Protein AF-A0A1Z9LUS7-F1 (afdb_monomer)

Radius of gyration: 16.0 Å; Cα contacts (8 Å, |Δi|>4): 33; chains: 1; bounding box: 47×22×40 Å

Foldseek 3Di:
DDDDDPVVVVVVVVVLLVVLVCFVHPVVCVVQVVVVHHDPVVVVCVPDDPPPDDDDPSPDFDPDPPPPCNPDTGD

Nearest PDB structures (foldseek):
  8pn8-assembly1_E  TM=9.751E-01  e=5.635E-05  Methylorubrum extorquens AM1
  8pn7-assembly1_A  TM=9.716E-01  e=1.062E-04  Methylorubrum extorquens AM1
  1on3-assembly1_C  TM=9.521E-01  e=8.195E-04  Propionibacterium freudenreichii
  8xl3-assembly1_B  TM=8.261E-01  e=2.003E-04  Homo sapiens
  2bzr-assembly1_A  TM=9.402E-01  e=1.166E-03  Mycobacterium tuberculosis H37Rv

Sequence (75 aa):
MIKKSSREIISELQLRREKARLGGGTKRIEKQHSLGKLTARERINTLLDEGSFEETDMFVIHRIRDFGMDGKTIP

Mean predicted aligned error: 3.95 Å

Solvent-accessible surface area (backbone atoms only — not comparable to full-atom values): 4889 Å² total; per-residue (Å²): 134,90,77,80,51,74,67,58,53,51,54,52,51,50,53,50,51,54,56,40,73,47,38,83,34,67,74,50,52,52,55,34,48,76,71,78,36,76,53,75,65,56,48,50,61,72,72,46,64,88,92,67,84,80,86,75,73,76,82,61,64,83,84,66,53,66,95,80,33,53,95,61,83,66,90

Secondary structure (DSSP, 8-state):
-PPPPHHHHHHHHHHHHHHHHTTT-HHHHHHHHHTT---HHHHHHHHSPTT------TT------TTTTTT----

Structure (mmCIF, N/CA/C/O backbone):
data_AF-A0A1Z9LUS7-F1
#
_entry.id   AF-A0A1Z9LUS7-F1
#
loop_
_atom_site.group_PDB
_atom_site.id
_atom_site.type_symbol
_atom_site.label_atom_id
_atom_site.label_alt_id
_atom_site.label_comp_id
_atom_site.label_asym_id
_atom_site.label_entity_id
_atom_site.label_seq_id
_atom_site.pdbx_PDB_ins_code
_atom_site.Cartn_x
_atom_site.Cartn_y
_atom_site.Cartn_z
_atom_site.occupancy
_atom_site.B_iso_or_equiv
_atom_site.auth_seq_id
_atom_site.auth_comp_id
_atom_site.auth_asym_id
_atom_site.auth_atom_id
_atom_site.pdbx_PDB_model_num
ATOM 1 N N . MET A 1 1 ? 30.235 6.496 -16.852 1.00 59.84 1 MET A N 1
ATOM 2 C CA . MET A 1 1 ? 28.909 6.292 -16.228 1.00 59.84 1 MET A CA 1
ATOM 3 C C . MET A 1 1 ? 28.962 6.933 -14.846 1.00 59.84 1 MET A C 1
ATOM 5 O O . MET A 1 1 ? 29.771 6.497 -14.038 1.00 59.84 1 MET A O 1
ATOM 9 N N . ILE A 1 2 ? 28.236 8.029 -14.606 1.00 76.06 2 ILE A N 1
ATOM 10 C CA . ILE A 1 2 ? 28.290 8.743 -13.316 1.00 76.06 2 ILE A CA 1
ATOM 11 C C . ILE A 1 2 ? 27.474 7.941 -12.297 1.00 76.06 2 ILE A C 1
ATOM 13 O O . ILE A 1 2 ? 26.305 7.641 -12.532 1.00 76.06 2 ILE A O 1
ATOM 17 N N . LYS A 1 3 ? 28.106 7.539 -11.194 1.00 84.44 3 LYS A N 1
ATOM 18 C CA . LYS A 1 3 ? 27.465 6.772 -10.120 1.00 84.44 3 LYS A CA 1
ATOM 19 C C . LYS A 1 3 ? 26.707 7.748 -9.215 1.00 84.44 3 LYS A C 1
ATOM 21 O O . LYS A 1 3 ? 27.291 8.744 -8.797 1.00 84.44 3 LYS A O 1
ATOM 26 N N . LYS A 1 4 ? 25.432 7.470 -8.916 1.00 90.50 4 LYS A N 1
ATOM 27 C CA . LYS A 1 4 ? 24.658 8.262 -7.944 1.00 90.50 4 LYS A CA 1
ATOM 28 C C . LYS A 1 4 ? 25.364 8.258 -6.586 1.00 90.50 4 LYS A C 1
ATOM 30 O O . LYS A 1 4 ? 25.892 7.228 -6.162 1.00 90.50 4 LYS A O 1
ATOM 35 N N . SER A 1 5 ? 25.341 9.394 -5.905 1.00 95.69 5 SER A N 1
ATOM 36 C CA . SER A 1 5 ? 25.777 9.516 -4.517 1.00 95.69 5 SER A CA 1
ATOM 37 C C . SER A 1 5 ? 24.836 8.755 -3.576 1.00 95.69 5 SER A C 1
ATOM 39 O O . SER A 1 5 ? 23.659 8.542 -3.877 1.00 95.69 5 SER A O 1
ATOM 41 N N . SER A 1 6 ? 25.325 8.386 -2.390 1.00 96.00 6 SER A N 1
ATOM 42 C CA . SER A 1 6 ? 24.507 7.706 -1.374 1.00 96.00 6 SER A CA 1
ATOM 43 C C . SER A 1 6 ? 23.263 8.511 -0.994 1.00 96.00 6 SER A C 1
ATOM 45 O O . SER A 1 6 ? 22.195 7.939 -0.798 1.00 96.00 6 SER A O 1
ATOM 47 N N . ARG A 1 7 ? 23.381 9.844 -0.943 1.00 96.81 7 ARG A N 1
ATOM 48 C CA . ARG A 1 7 ? 22.253 10.731 -0.639 1.00 96.81 7 ARG A CA 1
ATOM 49 C C . ARG A 1 7 ? 21.169 10.634 -1.712 1.00 96.81 7 ARG A C 1
ATOM 51 O O . ARG A 1 7 ? 20.008 10.452 -1.371 1.00 96.81 7 ARG A O 1
ATOM 58 N N . GLU A 1 8 ? 21.544 10.676 -2.988 1.00 97.00 8 GLU A N 1
ATOM 59 C CA . GLU A 1 8 ? 20.592 10.538 -4.099 1.00 97.00 8 GLU A CA 1
ATOM 60 C C . GLU A 1 8 ? 19.921 9.159 -4.121 1.00 97.00 8 GLU A C 1
ATOM 62 O O . GLU A 1 8 ? 18.735 9.058 -4.427 1.00 97.00 8 GLU A O 1
ATOM 67 N N . ILE A 1 9 ? 20.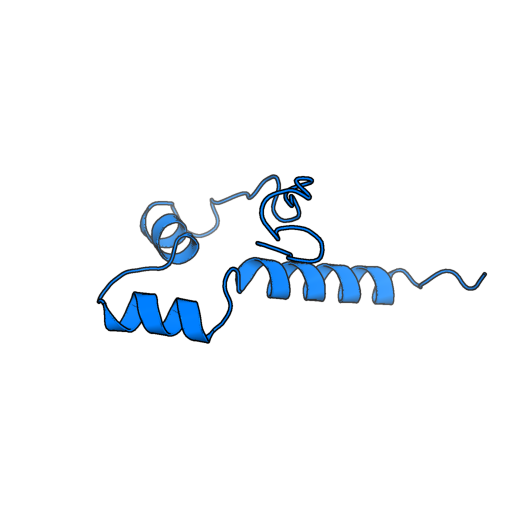655 8.096 -3.773 1.00 96.69 9 ILE A N 1
ATOM 68 C CA . ILE A 1 9 ? 20.102 6.736 -3.677 1.00 96.69 9 ILE A CA 1
ATOM 69 C C . ILE A 1 9 ? 19.053 6.655 -2.562 1.00 96.69 9 ILE A C 1
ATOM 71 O O . ILE A 1 9 ? 17.981 6.089 -2.771 1.00 96.69 9 ILE A O 1
ATOM 75 N N . ILE A 1 10 ? 19.337 7.238 -1.396 1.00 97.31 10 ILE A N 1
ATOM 76 C CA . ILE A 1 10 ? 18.392 7.268 -0.274 1.00 97.31 10 ILE A CA 1
ATOM 77 C C . ILE A 1 10 ? 17.143 8.071 -0.651 1.00 97.31 10 ILE A C 1
ATOM 79 O O . ILE A 1 10 ? 16.032 7.599 -0.421 1.00 97.31 10 ILE A O 1
ATOM 83 N N . SER A 1 11 ? 17.299 9.245 -1.269 1.00 97.62 11 SER A N 1
ATOM 84 C CA . SER A 1 11 ? 16.165 10.062 -1.719 1.00 97.62 11 SER A CA 1
ATOM 85 C C . SER A 1 11 ? 15.284 9.323 -2.731 1.00 97.62 11 SER A C 1
ATOM 87 O O . SER A 1 11 ? 14.062 9.315 -2.596 1.00 97.62 11 SER A O 1
ATOM 89 N N . GLU A 1 12 ? 15.894 8.643 -3.702 1.00 96.75 12 GLU A N 1
ATOM 90 C CA . GLU A 1 12 ? 15.183 7.802 -4.670 1.00 96.75 12 GLU A CA 1
ATOM 91 C C . GLU A 1 12 ? 14.419 6.659 -3.983 1.00 96.75 12 GLU A C 1
ATOM 93 O O . GLU A 1 12 ? 13.271 6.382 -4.329 1.00 96.75 12 GLU A O 1
ATOM 98 N N . LEU A 1 13 ? 15.027 5.998 -2.994 1.00 96.38 13 LEU A N 1
ATOM 99 C CA . LEU A 1 13 ? 14.370 4.930 -2.245 1.00 96.38 13 LEU A CA 1
ATOM 100 C C . LEU A 1 13 ? 13.138 5.446 -1.490 1.00 96.38 13 LEU A C 1
ATOM 102 O O . LEU A 1 13 ? 12.093 4.799 -1.528 1.00 96.38 13 LEU A O 1
ATOM 106 N N . GLN A 1 14 ? 13.235 6.610 -0.840 1.00 97.12 14 GLN A N 1
ATOM 107 C CA . GLN A 1 14 ? 12.088 7.209 -0.149 1.00 97.12 14 GLN A CA 1
ATOM 108 C C . GLN A 1 14 ? 10.971 7.576 -1.132 1.00 97.12 14 GLN A C 1
ATOM 110 O O . GLN A 1 14 ? 9.815 7.246 -0.884 1.00 97.12 14 GLN A O 1
ATOM 115 N N . LEU A 1 15 ? 11.309 8.142 -2.296 1.00 96.19 15 LEU A N 1
ATOM 116 C CA . LEU A 1 15 ? 10.331 8.431 -3.350 1.00 96.19 15 LEU A CA 1
ATOM 117 C C . LEU A 1 15 ? 9.581 7.163 -3.798 1.00 96.19 15 LEU A C 1
ATOM 119 O O . LEU A 1 15 ? 8.361 7.175 -3.970 1.00 96.19 15 LEU A O 1
ATOM 123 N N . ARG A 1 16 ? 10.298 6.046 -3.968 1.00 94.50 16 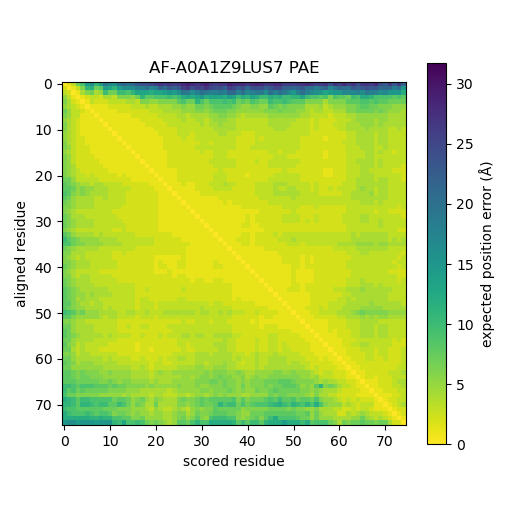ARG A N 1
ATOM 124 C CA . ARG A 1 16 ? 9.692 4.756 -4.334 1.00 94.50 16 ARG A CA 1
ATOM 125 C C . ARG A 1 16 ? 8.766 4.222 -3.247 1.00 94.50 16 ARG A C 1
ATOM 127 O O . ARG A 1 16 ? 7.710 3.695 -3.588 1.00 94.50 16 ARG A O 1
ATOM 134 N N . ARG A 1 17 ? 9.131 4.376 -1.969 1.00 95.75 17 ARG A N 1
ATOM 135 C CA . ARG A 1 17 ? 8.278 3.996 -0.830 1.00 95.75 17 ARG A CA 1
ATOM 136 C C . ARG A 1 17 ? 6.981 4.793 -0.817 1.00 95.75 17 ARG A C 1
ATOM 138 O O . ARG A 1 17 ? 5.916 4.193 -0.732 1.00 95.75 17 ARG A O 1
ATOM 145 N N . GLU A 1 18 ? 7.055 6.111 -0.980 1.00 94.75 18 GLU A N 1
ATOM 146 C CA . GLU A 1 18 ? 5.860 6.962 -1.050 1.00 94.75 18 GLU A CA 1
ATOM 147 C C . GLU A 1 18 ? 4.954 6.565 -2.217 1.00 94.75 18 GLU A C 1
ATOM 149 O O . GLU A 1 18 ? 3.749 6.382 -2.051 1.00 94.75 18 GLU A O 1
ATOM 154 N N . LYS A 1 19 ? 5.539 6.317 -3.394 1.00 93.31 19 LYS A N 1
ATOM 155 C CA . LYS A 1 19 ? 4.774 5.867 -4.560 1.00 93.31 19 LYS A CA 1
ATOM 156 C C . LYS A 1 19 ? 4.091 4.513 -4.332 1.00 93.31 19 LYS A C 1
ATOM 158 O O . LYS A 1 19 ? 2.938 4.359 -4.723 1.00 93.31 19 LYS A O 1
ATOM 163 N N . ALA A 1 20 ? 4.771 3.552 -3.707 1.00 93.75 20 ALA A N 1
ATOM 164 C CA . ALA A 1 20 ? 4.189 2.249 -3.379 1.00 93.75 20 ALA A CA 1
ATOM 165 C C . ALA A 1 20 ? 3.065 2.371 -2.333 1.00 93.75 20 ALA A C 1
ATOM 167 O O . ALA A 1 20 ? 2.021 1.736 -2.457 1.00 93.75 20 ALA A O 1
ATOM 168 N N . ARG A 1 21 ? 3.226 3.248 -1.333 1.00 93.94 21 ARG A N 1
ATOM 169 C CA . ARG A 1 21 ? 2.205 3.508 -0.303 1.00 93.94 21 ARG A CA 1
ATOM 170 C C . ARG A 1 21 ? 0.920 4.107 -0.865 1.00 93.94 21 ARG A C 1
ATOM 172 O O . ARG A 1 21 ? -0.152 3.787 -0.358 1.00 93.94 21 ARG A O 1
ATOM 179 N N . LEU A 1 22 ? 1.011 4.907 -1.930 1.00 94.50 22 LEU A N 1
ATOM 180 C CA . LEU A 1 22 ? -0.161 5.433 -2.639 1.00 94.50 22 LEU A CA 1
ATOM 181 C C . LEU A 1 22 ? -0.986 4.343 -3.343 1.00 94.50 22 LEU A C 1
ATOM 183 O O . LEU A 1 22 ? -2.142 4.598 -3.693 1.00 94.50 22 LEU A O 1
ATOM 187 N N . GLY A 1 23 ? -0.417 3.152 -3.565 1.00 93.19 23 GLY A N 1
ATOM 188 C CA . GLY A 1 23 ? -1.082 2.022 -4.205 1.00 93.19 23 GLY A CA 1
ATOM 189 C C . GLY A 1 23 ? -1.804 2.436 -5.489 1.00 93.19 23 GLY A C 1
ATOM 190 O O . GLY A 1 23 ? -1.233 3.042 -6.397 1.00 93.19 23 GLY A O 1
ATOM 191 N N . GLY A 1 24 ? -3.110 2.178 -5.543 1.00 92.50 24 GLY A N 1
ATOM 192 C CA . GLY A 1 24 ? -3.956 2.510 -6.688 1.00 92.50 24 GLY A CA 1
ATOM 193 C C . GLY A 1 24 ? -4.112 4.006 -7.021 1.00 92.50 24 GLY A C 1
ATOM 194 O O . GLY A 1 24 ? -4.830 4.295 -7.986 1.00 92.50 24 GLY A O 1
ATOM 195 N N . GLY A 1 25 ? -3.488 4.913 -6.260 1.00 94.69 25 GLY A N 1
ATOM 196 C CA . GLY A 1 25 ? -3.516 6.369 -6.410 1.00 94.69 25 GLY A CA 1
ATOM 197 C C . GLY A 1 25 ? -4.593 7.053 -5.562 1.00 94.69 25 GLY A C 1
ATOM 198 O O . GLY A 1 25 ? -5.569 6.425 -5.146 1.00 94.69 25 GLY A O 1
ATOM 199 N N . THR A 1 26 ? -4.449 8.367 -5.361 1.00 96.00 26 THR A N 1
ATOM 200 C CA . THR A 1 26 ? -5.336 9.201 -4.520 1.00 96.00 26 THR A CA 1
ATOM 201 C C . THR A 1 26 ? -6.813 9.033 -4.870 1.00 96.00 26 THR A C 1
ATOM 203 O O . THR A 1 26 ? -7.621 8.733 -4.000 1.00 96.00 26 THR A O 1
ATOM 206 N N . LYS A 1 27 ? -7.155 9.056 -6.163 1.00 96.94 27 LYS A N 1
ATOM 207 C CA . LYS A 1 27 ? -8.531 8.847 -6.645 1.00 96.94 27 LYS A CA 1
ATOM 208 C C . LYS A 1 27 ? -9.156 7.528 -6.163 1.00 96.94 27 LYS A C 1
ATOM 210 O O . LYS A 1 27 ? -10.362 7.451 -5.937 1.00 96.94 27 LYS A O 1
ATOM 215 N N . ARG A 1 28 ? -8.369 6.449 -6.052 1.00 96.31 28 ARG A N 1
ATOM 216 C CA . ARG A 1 28 ? -8.874 5.151 -5.568 1.00 96.31 28 ARG A CA 1
ATOM 217 C C . ARG A 1 28 ? -8.955 5.098 -4.046 1.00 96.31 28 ARG A C 1
ATOM 219 O O . ARG A 1 28 ? -9.864 4.443 -3.544 1.00 96.31 28 ARG A O 1
ATOM 226 N N . ILE A 1 29 ? -8.045 5.780 -3.351 1.00 97.50 29 ILE A N 1
ATOM 227 C CA . ILE A 1 29 ? -8.082 5.953 -1.893 1.00 97.50 29 ILE A CA 1
ATOM 228 C C . ILE A 1 29 ? -9.356 6.708 -1.503 1.00 97.50 29 ILE A C 1
ATOM 230 O O . ILE A 1 29 ? -10.182 6.167 -0.775 1.00 97.50 29 ILE A O 1
ATOM 234 N N . GLU A 1 30 ? -9.591 7.873 -2.108 1.00 98.00 30 GLU A N 1
ATOM 235 C CA . GLU A 1 30 ? -10.794 8.685 -1.892 1.00 98.00 30 GLU A CA 1
ATOM 236 C C . GLU A 1 30 ? -12.075 7.893 -2.172 1.00 98.00 30 GLU A C 1
ATOM 238 O O . GLU A 1 30 ? -13.039 7.969 -1.414 1.00 98.00 30 GLU A O 1
ATOM 243 N N . LYS A 1 31 ? -12.081 7.065 -3.228 1.00 98.31 31 LYS A N 1
ATOM 244 C CA . LYS A 1 31 ? -13.207 6.170 -3.522 1.00 98.31 31 LYS A CA 1
ATOM 245 C C . LYS A 1 31 ? -13.427 5.106 -2.438 1.00 98.31 31 LYS A C 1
ATOM 247 O O . LYS A 1 31 ? -14.565 4.703 -2.233 1.00 98.31 31 LYS A O 1
ATOM 252 N N . GLN A 1 32 ? -12.384 4.587 -1.784 1.00 98.31 32 GLN A N 1
ATOM 253 C CA . GLN A 1 32 ? -12.582 3.671 -0.651 1.0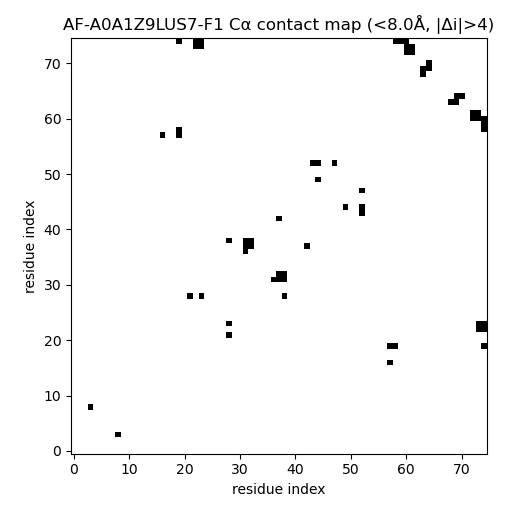0 98.31 32 GLN A CA 1
ATOM 254 C C . GLN A 1 32 ? -13.191 4.412 0.537 1.00 98.31 32 GLN A C 1
ATOM 256 O O . GLN A 1 32 ? -14.188 3.950 1.092 1.00 98.31 32 GLN A O 1
ATOM 261 N N . HIS A 1 33 ? -12.644 5.580 0.871 1.00 98.56 33 HIS A N 1
ATOM 262 C CA . HIS A 1 33 ? -13.116 6.383 1.996 1.00 98.56 33 HIS A CA 1
ATOM 263 C C . HIS A 1 33 ? -14.553 6.869 1.809 1.00 98.56 33 HIS A C 1
ATOM 265 O O . HIS A 1 33 ? -15.337 6.799 2.750 1.00 98.56 33 HIS A O 1
ATOM 271 N N . SER A 1 34 ? -14.948 7.263 0.595 1.00 98.44 34 SER A N 1
ATOM 272 C CA . SER A 1 34 ? -16.331 7.674 0.307 1.00 98.44 34 SER A CA 1
ATOM 273 C C . SER A 1 34 ? -17.350 6.539 0.447 1.00 98.44 34 SER A C 1
ATOM 275 O O . SER A 1 34 ? -18.532 6.795 0.651 1.00 98.44 34 SER A O 1
ATOM 277 N N . LEU A 1 35 ? -16.896 5.284 0.385 1.00 98.38 35 LEU A N 1
ATOM 278 C CA . LEU A 1 35 ? -17.703 4.096 0.673 1.00 98.38 35 LEU A CA 1
ATOM 279 C C . LEU A 1 35 ? -17.680 3.708 2.163 1.00 98.38 35 LEU A C 1
ATOM 281 O O . LEU A 1 35 ? -18.169 2.636 2.514 1.00 98.38 35 LEU A O 1
ATOM 285 N N . GLY A 1 36 ? -17.076 4.525 3.032 1.00 98.31 36 GLY A N 1
ATOM 286 C CA . GLY A 1 36 ? -16.899 4.227 4.455 1.00 98.31 36 GLY A CA 1
ATOM 287 C C . GLY A 1 36 ? -15.880 3.116 4.726 1.00 98.31 36 GLY A C 1
ATOM 288 O O . GLY A 1 36 ? -15.920 2.485 5.780 1.00 98.31 36 GLY A O 1
ATOM 289 N N . LYS A 1 37 ? -14.988 2.823 3.768 1.00 98.56 37 LYS A N 1
ATOM 290 C CA . LYS A 1 37 ? -14.016 1.729 3.868 1.00 98.56 37 LYS A CA 1
ATOM 291 C C . LYS A 1 37 ? -12.612 2.269 4.080 1.00 98.56 37 LYS A C 1
ATOM 293 O O . LYS A 1 37 ? -12.171 3.167 3.373 1.00 98.56 37 LYS A O 1
ATOM 298 N N . LEU A 1 38 ? -11.877 1.612 4.969 1.00 98.31 38 LEU A N 1
ATOM 299 C CA . LEU A 1 38 ? -10.433 1.783 5.095 1.00 98.31 38 LEU A CA 1
ATOM 300 C C . LEU A 1 38 ? -9.698 1.164 3.896 1.00 98.31 38 LEU A C 1
ATOM 302 O O . LEU A 1 38 ? -10.123 0.129 3.356 1.00 98.31 38 LEU A O 1
ATOM 306 N N . THR A 1 39 ? -8.566 1.759 3.528 1.00 97.81 39 THR A N 1
ATOM 307 C CA . THR A 1 39 ? -7.552 1.180 2.639 1.00 97.81 39 THR A CA 1
ATOM 308 C C . THR A 1 39 ? -6.896 -0.051 3.277 1.00 97.81 39 THR A C 1
ATOM 310 O O . THR A 1 39 ? -7.067 -0.330 4.463 1.00 97.81 39 THR A O 1
ATOM 313 N N . ALA A 1 40 ? -6.127 -0.815 2.495 1.00 96.44 40 ALA A N 1
ATOM 314 C CA . ALA A 1 40 ? -5.429 -1.993 3.013 1.00 96.44 40 ALA A CA 1
ATOM 315 C C . ALA A 1 40 ? -4.457 -1.643 4.158 1.00 96.44 40 ALA A C 1
ATOM 317 O O . ALA A 1 40 ? -4.477 -2.304 5.191 1.00 96.44 40 ALA A O 1
ATOM 318 N N . ARG A 1 41 ? -3.664 -0.572 4.011 1.00 96.19 41 ARG A N 1
ATOM 319 C CA . ARG A 1 41 ? -2.693 -0.141 5.034 1.00 96.19 41 ARG A CA 1
ATOM 320 C C . ARG A 1 41 ? -3.361 0.420 6.283 1.00 96.19 41 ARG A C 1
ATOM 322 O O . ARG A 1 41 ? -2.934 0.106 7.384 1.00 96.19 41 AR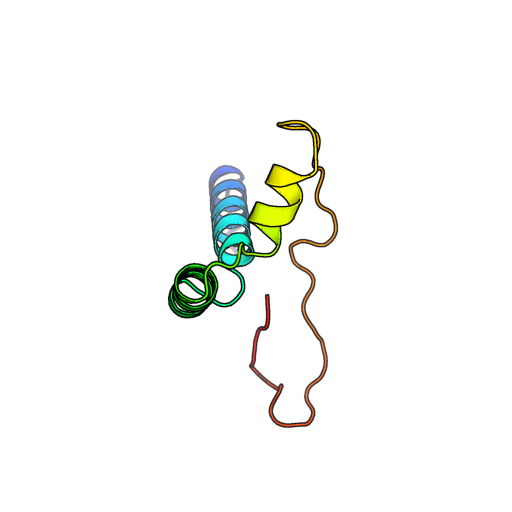G A O 1
ATOM 329 N N . GLU A 1 42 ? -4.440 1.182 6.129 1.00 97.81 42 GLU A N 1
ATOM 330 C CA . GLU A 1 42 ? -5.213 1.671 7.278 1.00 97.81 42 GLU A CA 1
ATOM 331 C C . GLU A 1 42 ? -5.788 0.518 8.111 1.00 97.81 42 GLU A C 1
ATOM 333 O O . GLU A 1 42 ? -5.779 0.589 9.337 1.00 97.81 42 GLU A O 1
ATOM 338 N N . ARG A 1 43 ? -6.226 -0.578 7.472 1.00 98.31 43 ARG A N 1
ATOM 339 C CA . ARG A 1 43 ? -6.676 -1.782 8.194 1.00 98.31 43 ARG A CA 1
ATOM 340 C C . ARG A 1 43 ? -5.549 -2.442 8.979 1.00 98.31 43 ARG A C 1
ATOM 342 O O . ARG A 1 43 ? -5.781 -2.825 10.116 1.00 98.31 43 ARG A O 1
ATOM 349 N N . ILE A 1 44 ? -4.355 -2.554 8.392 1.00 97.75 44 ILE A N 1
ATOM 350 C CA . ILE A 1 44 ? -3.172 -3.097 9.080 1.00 97.75 44 ILE A CA 1
ATOM 351 C C . ILE A 1 44 ? -2.854 -2.245 10.313 1.00 97.75 44 ILE A C 1
ATOM 353 O O . ILE A 1 44 ? -2.757 -2.785 11.409 1.00 97.75 44 ILE A O 1
ATOM 357 N N . ASN A 1 45 ? -2.796 -0.921 10.151 1.00 97.06 45 ASN A N 1
ATOM 358 C CA . ASN A 1 45 ? -2.516 0.012 11.247 1.00 97.06 45 ASN A CA 1
ATOM 359 C C . ASN A 1 45 ? -3.595 0.013 12.340 1.00 97.06 45 ASN A C 1
ATOM 361 O O . ASN A 1 45 ? -3.304 0.354 13.476 1.00 97.06 45 ASN A O 1
ATOM 365 N N . THR A 1 46 ? -4.840 -0.331 12.002 1.00 97.75 46 THR A N 1
ATOM 366 C CA . THR A 1 46 ? -5.929 -0.451 12.988 1.00 97.75 46 THR A CA 1
ATOM 367 C C . THR A 1 46 ? -5.853 -1.771 13.759 1.00 97.75 46 THR A C 1
ATOM 369 O O . THR A 1 46 ? -6.323 -1.853 14.888 1.00 97.75 46 THR A O 1
ATOM 372 N N . LEU A 1 47 ? -5.318 -2.821 13.132 1.00 98.31 47 LEU A N 1
ATOM 373 C CA . LEU A 1 47 ? -5.289 -4.173 13.685 1.00 98.31 47 LEU A CA 1
ATOM 374 C C . LEU A 1 47 ? -4.068 -4.429 14.575 1.00 98.31 47 LEU A C 1
ATOM 376 O O . LEU A 1 47 ? -4.176 -5.179 15.540 1.00 98.31 47 LEU A O 1
ATOM 380 N N . LEU A 1 48 ? -2.913 -3.881 14.201 1.00 98.50 48 LEU A N 1
ATOM 381 C CA . LEU A 1 48 ? -1.633 -4.160 14.845 1.00 98.50 48 LEU A CA 1
ATOM 382 C C . LEU A 1 48 ? -1.240 -3.051 15.818 1.00 98.50 48 LEU A C 1
ATOM 384 O O . LEU A 1 48 ? -1.626 -1.897 15.643 1.00 98.50 48 LEU A O 1
ATOM 388 N N . ASP A 1 49 ? -0.408 -3.402 16.796 1.00 98.31 49 ASP A N 1
ATOM 389 C CA . ASP A 1 49 ? 0.171 -2.428 17.716 1.00 98.31 49 ASP A CA 1
ATOM 390 C C . ASP A 1 49 ? 0.988 -1.385 16.946 1.00 98.31 49 ASP A C 1
ATOM 392 O O . ASP A 1 49 ? 1.690 -1.700 15.974 1.00 98.31 49 ASP A O 1
ATOM 396 N N . GLU A 1 50 ? 0.912 -0.133 17.386 1.00 97.31 50 GLU A N 1
ATOM 397 C CA . GLU A 1 50 ? 1.594 0.974 16.726 1.00 97.31 50 GLU A CA 1
ATOM 398 C C . GLU A 1 50 ? 3.105 0.709 16.616 1.00 97.31 50 GLU A C 1
ATOM 400 O O . GLU A 1 50 ? 3.776 0.358 17.585 1.00 97.31 50 GLU A O 1
ATOM 405 N N . GLY A 1 51 ? 3.643 0.856 15.402 1.00 96.06 51 GLY A N 1
ATOM 406 C CA . GLY A 1 51 ? 5.064 0.642 15.118 1.00 96.06 51 GLY A CA 1
ATOM 407 C C . GLY A 1 51 ? 5.508 -0.823 15.030 1.00 96.06 51 GLY A C 1
ATOM 408 O O . GLY A 1 51 ? 6.686 -1.060 14.786 1.00 96.06 51 GLY A O 1
ATOM 409 N N . SER A 1 52 ? 4.605 -1.799 15.182 1.00 97.81 52 SER A N 1
ATOM 410 C CA . SER A 1 52 ? 4.958 -3.230 15.122 1.00 97.81 52 SER A CA 1
ATOM 411 C C . SER A 1 52 ? 4.980 -3.825 13.707 1.00 97.81 52 SER A C 1
ATOM 413 O O . SER A 1 52 ? 5.525 -4.910 13.500 1.00 97.81 52 SER A O 1
ATOM 415 N N . PHE A 1 53 ? 4.377 -3.149 12.724 1.00 97.94 53 PHE A N 1
ATOM 416 C CA . PHE A 1 53 ? 4.254 -3.683 11.369 1.00 97.94 53 PHE A CA 1
ATOM 417 C C . PHE A 1 53 ? 5.55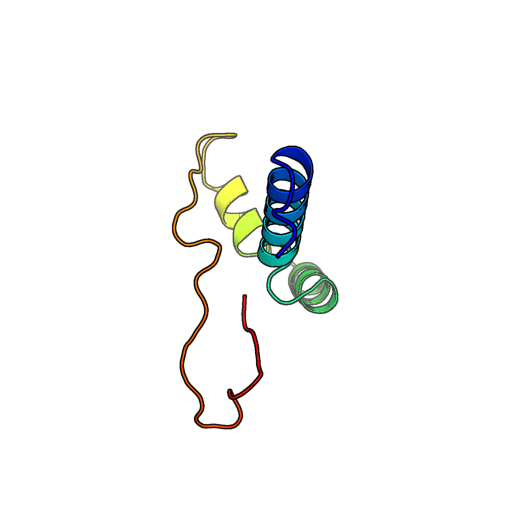7 -3.551 10.571 1.00 97.94 53 PHE A C 1
ATOM 419 O O . PHE A 1 53 ? 5.968 -2.448 10.211 1.00 97.94 53 PHE A O 1
ATOM 426 N N . GLU A 1 54 ? 6.138 -4.693 10.212 1.00 97.31 54 GLU A N 1
ATOM 427 C CA . GLU A 1 54 ? 7.279 -4.803 9.303 1.00 97.31 54 GLU A CA 1
ATOM 428 C C . GLU A 1 54 ? 6.821 -5.343 7.944 1.00 97.31 54 GLU A C 1
ATOM 430 O O . GLU A 1 54 ? 6.250 -6.430 7.840 1.00 97.31 54 GLU A O 1
ATOM 435 N N . GLU A 1 55 ? 7.061 -4.575 6.882 1.00 96.06 55 GLU A N 1
ATOM 436 C CA . GLU A 1 55 ? 6.582 -4.899 5.539 1.00 96.06 55 GLU A CA 1
ATOM 437 C C . GLU A 1 55 ? 7.654 -5.594 4.696 1.00 96.06 55 GLU A C 1
ATOM 439 O O . GLU A 1 55 ? 8.737 -5.051 4.461 1.00 96.06 55 GLU A O 1
ATOM 444 N N . THR A 1 56 ? 7.311 -6.758 4.148 1.00 96.94 56 THR A N 1
ATOM 445 C CA . THR A 1 56 ? 8.097 -7.432 3.110 1.00 96.94 56 THR A CA 1
ATOM 446 C C . THR A 1 56 ? 7.501 -7.174 1.727 1.00 96.94 56 THR A C 1
ATOM 448 O O . THR A 1 56 ? 6.324 -6.856 1.586 1.00 96.94 56 THR A O 1
ATOM 451 N N . ASP A 1 57 ? 8.326 -7.296 0.685 1.00 95.06 57 ASP A N 1
ATOM 452 C CA . ASP A 1 57 ? 7.875 -7.304 -0.715 1.00 95.06 57 ASP A CA 1
ATOM 453 C C . ASP A 1 57 ? 7.158 -6.037 -1.231 1.00 95.06 57 ASP A C 1
ATOM 455 O O . ASP A 1 57 ? 6.527 -6.068 -2.285 1.00 95.06 57 ASP A O 1
ATOM 459 N N . MET A 1 58 ? 7.354 -4.880 -0.583 1.00 94.38 58 MET A N 1
ATOM 460 C CA . MET A 1 58 ? 6.754 -3.580 -0.956 1.00 94.38 58 MET A CA 1
ATOM 461 C C . MET A 1 58 ? 6.909 -3.190 -2.442 1.00 94.38 58 MET A C 1
ATOM 463 O O . MET A 1 58 ? 6.101 -2.435 -2.978 1.00 94.38 58 MET A O 1
ATOM 467 N N . PHE A 1 59 ? 7.973 -3.647 -3.110 1.00 93.75 59 PHE A N 1
ATOM 468 C CA . PHE A 1 59 ? 8.283 -3.287 -4.500 1.00 93.75 59 PHE A CA 1
ATOM 469 C C . PHE A 1 59 ? 7.965 -4.392 -5.515 1.00 93.75 59 PHE A C 1
ATOM 471 O O . PHE A 1 59 ? 8.352 -4.275 -6.681 1.00 93.75 59 PHE A O 1
ATOM 478 N N . VAL A 1 60 ? 7.318 -5.481 -5.093 1.00 93.44 60 VAL A N 1
ATOM 479 C CA . VAL A 1 60 ? 6.936 -6.564 -6.001 1.00 93.44 60 VAL A CA 1
ATOM 480 C C . VAL A 1 60 ? 5.878 -6.066 -6.985 1.00 93.44 60 VAL A C 1
ATOM 482 O O . VAL A 1 60 ? 4.918 -5.401 -6.617 1.00 93.44 60 VAL A O 1
ATOM 485 N N . ILE A 1 61 ? 6.065 -6.406 -8.262 1.00 91.81 61 ILE A N 1
ATOM 486 C CA . ILE A 1 61 ? 5.130 -6.106 -9.350 1.00 91.81 61 ILE A CA 1
ATOM 487 C C . ILE A 1 61 ? 4.875 -7.364 -10.178 1.00 91.81 61 ILE A C 1
ATOM 489 O O . ILE A 1 61 ? 5.730 -8.255 -10.262 1.00 91.81 61 ILE A O 1
ATOM 493 N N . HIS A 1 62 ? 3.713 -7.431 -1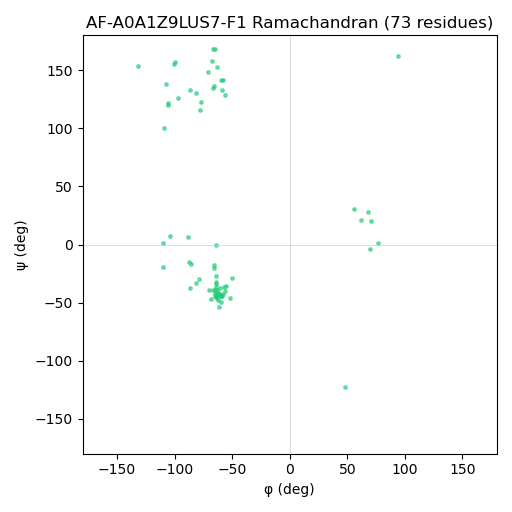0.829 1.00 92.94 62 H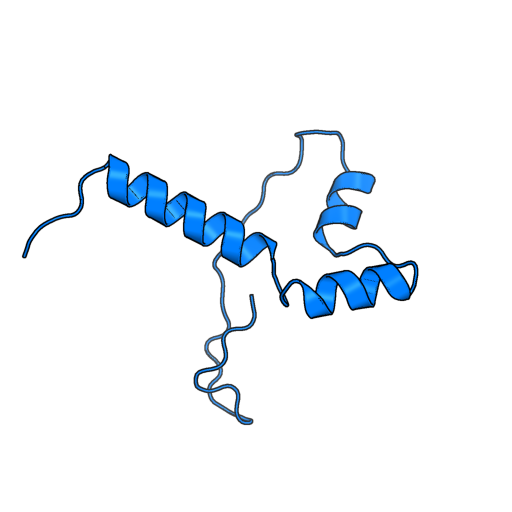IS A N 1
ATOM 494 C CA . HIS A 1 62 ? 3.426 -8.520 -11.760 1.00 92.94 62 HIS A CA 1
ATOM 495 C C . HIS A 1 62 ? 4.385 -8.503 -12.959 1.00 92.94 62 HIS A C 1
ATOM 497 O O . HIS A 1 62 ? 4.880 -7.461 -13.384 1.00 92.94 62 HIS A O 1
ATOM 503 N N . ARG A 1 63 ? 4.604 -9.688 -13.541 1.00 93.06 63 ARG A N 1
ATOM 504 C CA . ARG A 1 63 ? 5.391 -9.877 -14.776 1.00 93.06 63 ARG A CA 1
ATOM 505 C C . ARG A 1 63 ? 4.539 -10.288 -15.981 1.00 93.06 63 ARG A C 1
ATOM 507 O O . ARG A 1 63 ? 5.075 -10.519 -17.059 1.00 93.06 63 ARG A O 1
ATOM 514 N N . ILE A 1 64 ? 3.225 -10.400 -15.783 1.00 94.19 64 ILE A N 1
ATOM 515 C CA . ILE A 1 64 ? 2.252 -10.771 -16.817 1.00 94.19 64 ILE A CA 1
ATOM 516 C C . ILE A 1 64 ? 2.201 -9.679 -17.887 1.00 94.19 64 ILE A C 1
ATOM 518 O O . ILE A 1 64 ? 2.146 -8.497 -17.543 1.00 94.19 64 ILE A O 1
ATOM 522 N N . ARG A 1 65 ? 2.182 -10.093 -19.158 1.00 94.31 65 ARG A N 1
ATOM 523 C CA . ARG A 1 65 ? 2.022 -9.214 -20.330 1.00 94.31 65 ARG A CA 1
ATOM 524 C C . ARG A 1 65 ? 0.668 -9.383 -21.029 1.00 94.31 65 ARG A C 1
ATOM 526 O O . ARG A 1 65 ? 0.233 -8.483 -21.742 1.00 94.31 65 ARG A O 1
ATOM 533 N N . ASP A 1 66 ? -0.015 -10.501 -20.797 1.00 95.69 66 ASP A N 1
ATOM 534 C CA . ASP A 1 66 ? -1.302 -10.820 -21.419 1.00 95.69 66 ASP A CA 1
ATOM 535 C C . ASP A 1 66 ? -2.434 -9.880 -20.973 1.00 95.69 66 ASP A C 1
ATOM 537 O O . ASP A 1 66 ? -2.300 -9.109 -20.022 1.00 95.69 66 ASP A O 1
ATOM 541 N N . PHE A 1 67 ? -3.576 -9.943 -21.665 1.00 93.88 67 PHE A N 1
ATOM 542 C CA . PHE A 1 67 ? -4.816 -9.224 -21.314 1.00 93.88 67 PHE A CA 1
ATOM 543 C C . PHE A 1 67 ? -4.665 -7.697 -21.168 1.00 93.88 67 PHE A C 1
ATOM 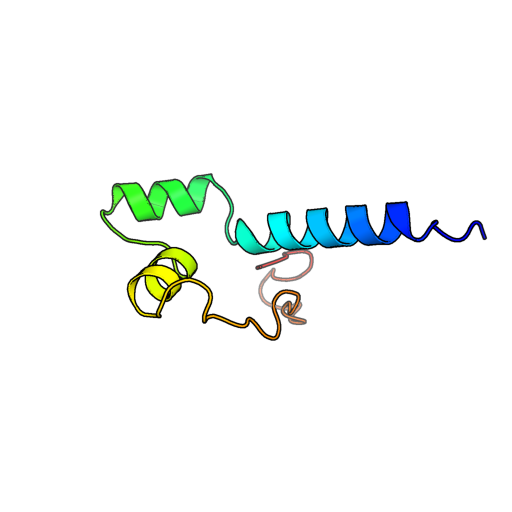545 O O . PHE A 1 67 ? -5.368 -7.053 -20.386 1.00 93.88 67 PHE A O 1
ATOM 552 N N . GLY A 1 68 ? -3.739 -7.093 -21.918 1.00 92.94 68 GLY A N 1
ATOM 553 C CA . GLY A 1 68 ? -3.478 -5.653 -21.853 1.00 92.94 68 GLY A CA 1
ATOM 554 C C . GLY A 1 68 ? -2.862 -5.211 -20.523 1.00 92.94 68 GLY A C 1
ATOM 555 O O . GLY A 1 68 ? -3.100 -4.080 -20.085 1.00 92.94 68 GLY A O 1
ATOM 556 N N . MET A 1 69 ? -2.133 -6.113 -19.861 1.00 93.06 69 MET A N 1
ATOM 557 C CA . MET A 1 69 ? -1.344 -5.835 -18.660 1.00 93.06 69 MET A CA 1
ATOM 558 C C . MET A 1 69 ? 0.067 -5.347 -18.995 1.00 93.06 69 MET A C 1
ATOM 560 O O . MET A 1 69 ? 0.729 -4.781 -18.128 1.00 93.06 69 MET A O 1
ATOM 564 N N . ASP A 1 70 ? 0.515 -5.516 -20.242 1.00 93.44 70 ASP A N 1
ATOM 565 C CA . ASP A 1 70 ? 1.800 -4.983 -20.682 1.00 93.44 70 ASP A CA 1
ATOM 566 C C . ASP A 1 70 ? 1.861 -3.455 -20.512 1.00 93.44 70 ASP A C 1
ATOM 568 O O . ASP A 1 70 ? 0.911 -2.728 -20.816 1.00 93.44 70 ASP A O 1
ATOM 572 N N . GLY A 1 71 ? 2.964 -2.970 -19.944 1.00 87.81 71 GLY A N 1
ATOM 573 C CA . GLY A 1 71 ? 3.160 -1.560 -19.595 1.00 87.81 71 GLY A CA 1
ATOM 574 C C . GLY A 1 71 ? 2.314 -1.025 -18.427 1.00 87.81 71 GLY A C 1
ATOM 575 O O . GLY A 1 71 ? 2.515 0.123 -18.024 1.00 87.81 71 GLY A O 1
ATOM 576 N N . LYS A 1 72 ? 1.399 -1.810 -17.839 1.00 88.81 72 LYS A N 1
ATOM 577 C CA . LYS A 1 72 ? 0.676 -1.402 -16.625 1.00 88.81 72 LYS A CA 1
ATOM 578 C C . LYS A 1 72 ? 1.488 -1.766 -15.390 1.00 88.81 72 LYS A C 1
ATOM 580 O O . LYS A 1 72 ? 1.977 -2.877 -15.257 1.00 88.81 72 LYS A O 1
ATOM 585 N N . THR A 1 73 ? 1.613 -0.822 -14.463 1.00 84.44 73 THR A N 1
ATOM 586 C CA . THR A 1 73 ? 2.137 -1.090 -13.121 1.00 84.44 73 THR A CA 1
ATOM 587 C C . THR A 1 73 ? 0.973 -1.078 -12.148 1.00 84.44 73 THR A C 1
ATOM 589 O O . THR A 1 73 ? 0.279 -0.067 -12.025 1.00 84.44 73 THR A O 1
ATOM 592 N N . ILE A 1 74 ? 0.765 -2.201 -11.467 1.00 79.69 74 ILE A N 1
ATOM 593 C CA . ILE A 1 74 ? -0.186 -2.318 -10.363 1.00 79.69 74 ILE A CA 1
ATOM 594 C C . ILE A 1 74 ? 0.640 -2.452 -9.078 1.00 79.69 74 ILE A C 1
ATOM 596 O O . ILE A 1 74 ? 1.207 -3.524 -8.866 1.00 79.69 74 ILE A O 1
ATOM 600 N N . PRO A 1 75 ? 0.799 -1.360 -8.311 1.00 72.12 75 PRO A N 1
ATOM 601 C CA . PRO A 1 75 ? 1.420 -1.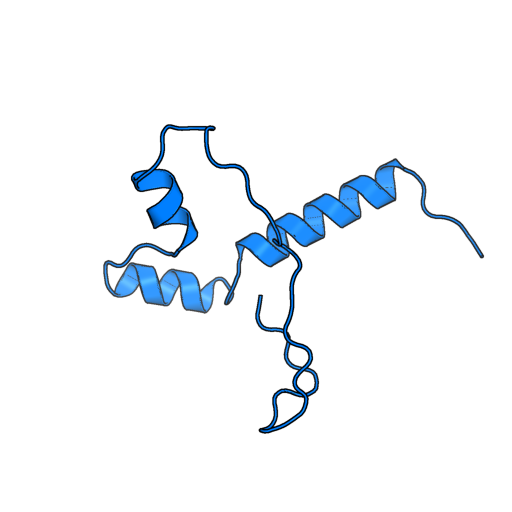382 -6.989 1.00 72.12 75 PRO A CA 1
ATOM 602 C C . PRO A 1 75 ? 0.471 -1.913 -5.906 1.00 72.12 75 PRO A C 1
ATOM 604 O O . PRO A 1 75 ? -0.760 -1.972 -6.155 1.00 72.12 75 PRO A O 1
#

pLDDT: mean 94.21, std 6.28, range [59.84, 98.56]